Protein AF-A0A529NL65-F1 (afdb_monomer)

Foldseek 3Di:
DDDDDDPPPCPVPPPDPVPVQNVCVVVVNDPLNVQLVVQCVVPVDLCRSCVVSVHDSVVSVVD

pLDDT: mean 80.33, std 17.68, range [44.84, 97.81]

Sequence (63 aa):
MAALGNPVGISGGYDELPGDGETLLRSGLSLRHMRMIAALDDHGRVSAAAQVMNISQPAASRM

Radius of gyration: 22.17 Å; Cα contacts (8 Å, |Δi|>4): 36; chains: 1; bounding box: 56×24×57 Å

Secondary structure (DSSP, 8-state):
-------------------HHHHHHHTT--HHHHHHHHHHHHHSSHHHHHHHTTS-HHHHTT-

Structure (mmCIF, N/CA/C/O backbone):
data_AF-A0A529NL65-F1
#
_entry.id   AF-A0A529NL65-F1
#
loop_
_atom_site.group_PDB
_atom_site.id
_atom_site.type_symbol
_atom_site.label_atom_id
_atom_site.label_alt_id
_atom_site.label_comp_id
_atom_site.label_asym_id
_atom_site.label_entity_id
_atom_site.label_seq_id
_atom_site.pdbx_PDB_ins_code
_atom_site.Cartn_x
_atom_site.Cartn_y
_atom_site.Cartn_z
_atom_site.occupancy
_atom_site.B_iso_or_equiv
_atom_site.auth_seq_id
_atom_site.auth_comp_id
_atom_site.auth_asym_id
_atom_site.auth_atom_id
_atom_site.pdbx_PDB_model_num
ATOM 1 N N . MET A 1 1 ? 46.470 -11.711 -46.800 1.00 48.34 1 MET A N 1
ATOM 2 C CA . MET A 1 1 ? 46.009 -10.316 -46.645 1.00 48.34 1 MET A CA 1
ATOM 3 C C . MET A 1 1 ? 44.487 -10.372 -46.557 1.00 48.34 1 MET A C 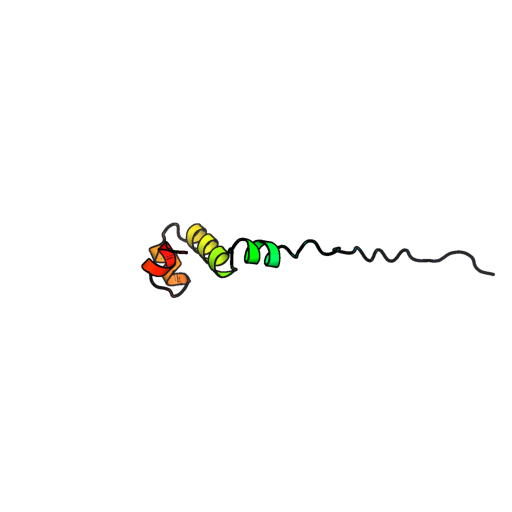1
ATOM 5 O O . MET A 1 1 ? 43.819 -10.361 -47.579 1.00 48.34 1 MET A O 1
ATOM 9 N N . ALA A 1 2 ? 43.964 -10.662 -45.360 1.00 44.84 2 ALA A N 1
ATOM 10 C CA . ALA A 1 2 ? 42.551 -10.970 -45.143 1.00 44.84 2 ALA A CA 1
ATOM 11 C C . ALA A 1 2 ? 41.768 -9.676 -44.902 1.00 44.84 2 ALA A C 1
ATOM 13 O O . ALA A 1 2 ? 42.120 -8.889 -44.026 1.00 44.84 2 ALA A O 1
ATOM 14 N N . ALA A 1 3 ? 40.740 -9.466 -45.716 1.00 53.44 3 ALA A N 1
ATOM 15 C CA . ALA A 1 3 ? 39.774 -8.399 -45.559 1.00 53.44 3 ALA A CA 1
ATOM 16 C C . ALA A 1 3 ? 38.617 -8.859 -44.659 1.00 53.44 3 ALA A C 1
ATOM 18 O O . ALA A 1 3 ? 38.193 -10.008 -44.738 1.00 53.44 3 ALA A O 1
ATOM 19 N N . LEU A 1 4 ? 38.082 -7.891 -43.910 1.00 57.22 4 LEU A N 1
ATOM 20 C CA . LEU A 1 4 ? 36.723 -7.821 -43.365 1.00 57.22 4 LEU A CA 1
ATOM 21 C C . LEU A 1 4 ? 36.357 -8.784 -42.229 1.00 57.22 4 LEU A C 1
ATOM 23 O O . LEU A 1 4 ? 36.057 -9.957 -42.411 1.00 57.22 4 LEU A O 1
ATOM 27 N N . GLY A 1 5 ? 36.241 -8.184 -41.050 1.00 51.59 5 GLY A N 1
ATOM 28 C CA . GLY A 1 5 ? 35.560 -8.755 -39.902 1.00 51.59 5 GLY A CA 1
ATOM 29 C C . GLY A 1 5 ? 35.576 -7.762 -38.753 1.00 51.59 5 GLY A C 1
ATOM 30 O O . GLY A 1 5 ? 36.148 -8.058 -37.716 1.00 51.59 5 GLY A O 1
ATOM 31 N N . ASN A 1 6 ? 35.033 -6.558 -38.960 1.00 61.75 6 ASN A N 1
ATOM 32 C CA . ASN A 1 6 ? 34.725 -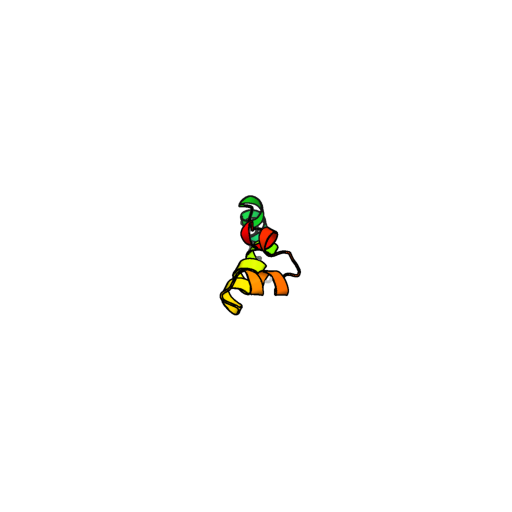5.669 -37.846 1.00 61.75 6 ASN A CA 1
ATOM 33 C C . ASN A 1 6 ? 33.298 -6.026 -37.405 1.00 61.75 6 ASN A C 1
ATOM 35 O O . ASN A 1 6 ? 32.358 -5.632 -38.102 1.00 61.75 6 ASN A O 1
ATOM 39 N N . PRO A 1 7 ? 33.096 -6.848 -36.356 1.00 56.09 7 PRO A N 1
ATOM 40 C CA . PRO A 1 7 ? 31.760 -7.056 -35.841 1.00 56.09 7 PRO A CA 1
ATOM 41 C C . PRO A 1 7 ? 31.317 -5.706 -35.300 1.00 56.09 7 PRO A C 1
ATOM 43 O O . PRO A 1 7 ? 31.914 -5.179 -34.362 1.00 56.09 7 PRO A O 1
ATOM 46 N N . VAL A 1 8 ? 30.290 -5.128 -35.922 1.00 55.94 8 VAL A N 1
ATOM 47 C CA . VAL A 1 8 ? 29.547 -4.044 -35.301 1.00 55.94 8 VAL A CA 1
ATOM 48 C C . VAL A 1 8 ? 29.027 -4.640 -33.994 1.00 55.94 8 VAL A C 1
ATOM 50 O O . VAL A 1 8 ? 28.104 -5.453 -33.960 1.00 55.94 8 VAL A O 1
ATOM 53 N N . GLY A 1 9 ? 29.744 -4.364 -32.910 1.00 51.47 9 GLY A N 1
ATOM 54 C CA . GLY A 1 9 ? 29.243 -4.596 -31.580 1.00 51.47 9 GLY A CA 1
ATOM 55 C C . GLY A 1 9 ? 28.047 -3.680 -31.491 1.00 51.47 9 GLY A C 1
ATOM 56 O O . GLY A 1 9 ? 28.209 -2.474 -31.322 1.00 51.47 9 GLY A O 1
ATOM 57 N N . ILE A 1 10 ? 26.854 -4.242 -31.668 1.00 60.88 10 ILE A N 1
ATOM 58 C CA . ILE A 1 10 ? 25.619 -3.622 -31.216 1.00 60.88 10 ILE A CA 1
ATOM 59 C C . ILE A 1 10 ? 25.719 -3.622 -29.688 1.00 60.88 10 ILE A C 1
ATOM 61 O O . ILE A 1 10 ? 25.085 -4.407 -28.993 1.00 60.88 10 ILE A O 1
ATOM 65 N N . SER A 1 11 ? 26.585 -2.757 -29.159 1.00 59.19 11 SER A N 1
ATOM 66 C CA . SER A 1 11 ? 26.412 -2.184 -27.843 1.00 59.19 11 SER A CA 1
ATOM 67 C C . SER A 1 11 ? 25.236 -1.248 -28.034 1.00 59.19 11 SER A C 1
ATOM 69 O O . SER A 1 11 ? 25.407 -0.065 -28.321 1.00 59.19 11 SER A O 1
ATOM 71 N N . GLY A 1 12 ? 24.038 -1.837 -28.020 1.00 52.31 12 GLY A N 1
ATOM 72 C CA . GLY A 1 12 ? 22.806 -1.105 -27.842 1.00 52.31 12 GLY A CA 1
ATOM 73 C C . GLY A 1 12 ? 22.965 -0.377 -26.525 1.00 52.31 12 GLY A C 1
ATOM 74 O O . GLY A 1 12 ? 22.735 -0.950 -25.465 1.00 52.31 12 GLY A O 1
ATOM 75 N N . GLY A 1 13 ? 23.454 0.858 -26.615 1.00 49.75 13 GLY A N 1
ATOM 76 C CA . GLY A 1 13 ? 23.301 1.831 -25.570 1.00 49.75 13 GLY A CA 1
ATOM 77 C C . GLY A 1 13 ? 21.807 1.918 -25.336 1.00 49.75 13 GLY A C 1
ATOM 78 O O . GLY A 1 13 ? 21.074 2.544 -26.097 1.00 49.75 13 GLY A O 1
ATOM 79 N N . TYR A 1 14 ? 21.349 1.277 -24.271 1.00 58.94 14 TYR A N 1
ATOM 80 C CA . TYR A 1 14 ? 20.383 1.890 -23.374 1.00 58.94 14 TYR A CA 1
ATOM 81 C C . TYR A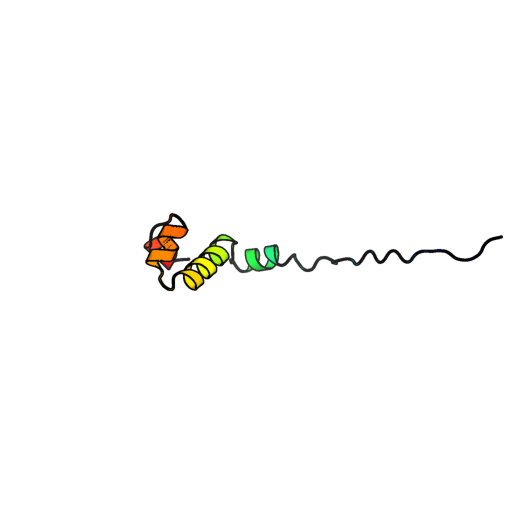 1 14 ? 21.025 3.201 -22.888 1.00 58.94 14 TYR A C 1
ATOM 83 O O . TYR A 1 14 ? 21.521 3.301 -21.771 1.00 58.94 14 TYR A O 1
ATOM 91 N N . ASP A 1 15 ? 21.136 4.146 -23.821 1.00 52.19 15 ASP A N 1
ATOM 92 C CA . ASP A 1 15 ? 21.697 5.476 -23.675 1.00 52.19 15 ASP A CA 1
ATOM 93 C C . ASP A 1 15 ? 20.709 6.209 -22.770 1.00 52.19 15 ASP A C 1
ATOM 95 O O . ASP A 1 15 ? 19.659 6.665 -23.215 1.00 52.19 15 ASP A O 1
ATOM 99 N N . GLU A 1 16 ? 20.961 6.088 -21.466 1.00 58.31 16 GLU A N 1
ATOM 100 C CA . GLU A 1 16 ? 20.622 7.015 -20.386 1.00 58.31 16 GLU A CA 1
ATOM 101 C C . GLU A 1 16 ? 19.349 7.857 -20.583 1.00 58.31 16 GLU A C 1
ATOM 103 O O . GLU A 1 16 ? 19.328 9.064 -20.340 1.00 58.31 16 GLU A O 1
ATOM 108 N N . LEU A 1 17 ? 18.221 7.213 -20.905 1.00 59.72 17 LEU A N 1
ATOM 109 C CA . LEU A 1 17 ? 16.944 7.710 -20.404 1.00 59.72 17 LEU A CA 1
ATOM 110 C C . LEU A 1 17 ? 17.120 7.767 -18.884 1.00 59.72 17 LEU A C 1
ATOM 112 O O . LEU A 1 17 ? 17.567 6.755 -18.338 1.00 59.72 17 LEU A O 1
ATOM 116 N N . PRO A 1 18 ? 16.853 8.900 -18.202 1.00 57.94 18 PRO A N 1
ATOM 117 C CA . PRO A 1 18 ? 16.934 8.976 -16.747 1.00 57.94 18 PRO A CA 1
ATOM 118 C C . PRO A 1 18 ? 16.132 7.804 -16.208 1.00 57.94 18 PRO A C 1
ATOM 120 O O . PRO A 1 18 ? 14.906 7.809 -16.345 1.00 57.94 18 PRO A O 1
ATOM 123 N N . GLY A 1 19 ? 16.855 6.768 -15.749 1.00 64.69 19 GLY A N 1
ATOM 124 C CA . GLY A 1 19 ? 16.327 5.403 -15.738 1.00 64.69 19 GLY A CA 1
ATOM 125 C C . GLY A 1 19 ? 14.983 5.438 -15.056 1.00 64.69 19 GLY A C 1
ATOM 126 O O . GLY A 1 19 ? 14.898 6.107 -14.037 1.00 64.69 19 GLY A O 1
ATOM 127 N N . ASP A 1 20 ? 13.941 4.839 -15.632 1.00 67.88 20 ASP A N 1
ATOM 128 C CA . ASP A 1 20 ? 12.536 5.107 -15.280 1.00 67.88 20 ASP A CA 1
ATOM 129 C C . ASP A 1 20 ? 12.299 5.294 -13.768 1.00 67.88 20 ASP A C 1
ATOM 131 O O . ASP A 1 20 ? 11.588 6.203 -13.347 1.00 67.88 20 ASP A O 1
ATOM 135 N N . GLY A 1 21 ? 13.003 4.522 -12.933 1.00 71.12 21 GLY A N 1
ATOM 136 C CA . GLY A 1 21 ? 13.105 4.725 -11.486 1.00 71.12 21 GLY A CA 1
ATOM 137 C C . GLY A 1 21 ? 13.476 6.143 -11.013 1.00 71.12 21 GLY A C 1
ATOM 138 O O . GLY A 1 21 ? 12.783 6.678 -10.160 1.00 71.12 21 GLY A O 1
ATOM 139 N N . GLU A 1 22 ? 14.526 6.783 -11.523 1.00 79.25 22 GLU A N 1
ATOM 140 C CA . GLU A 1 22 ? 14.906 8.161 -11.190 1.00 79.25 22 GLU A CA 1
ATOM 141 C C . GLU A 1 22 ? 13.835 9.178 -11.601 1.00 79.25 22 GLU A C 1
ATOM 143 O O . GLU A 1 22 ? 13.541 10.097 -10.836 1.00 79.25 22 GLU A O 1
ATOM 148 N N . THR A 1 23 ? 13.196 8.993 -12.758 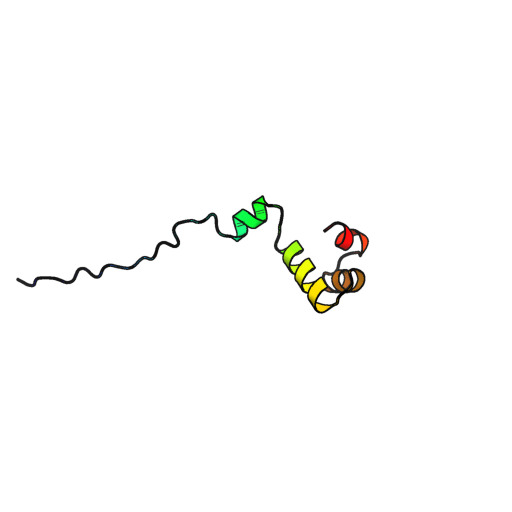1.00 78.94 23 THR A N 1
ATOM 149 C CA . THR A 1 23 ? 12.077 9.845 -13.192 1.00 78.94 23 THR A CA 1
ATOM 150 C C . THR A 1 23 ? 10.878 9.708 -12.245 1.00 78.94 23 THR A C 1
ATOM 152 O O . THR A 1 23 ? 10.302 10.717 -11.835 1.00 78.94 23 THR A O 1
ATOM 155 N N . LEU A 1 24 ? 10.558 8.486 -11.811 1.00 78.44 24 LEU A N 1
ATOM 156 C CA . LEU A 1 24 ? 9.497 8.211 -10.834 1.00 78.44 24 LEU A CA 1
ATOM 157 C C . LEU A 1 24 ? 9.846 8.753 -9.438 1.00 78.44 24 LEU A C 1
ATOM 159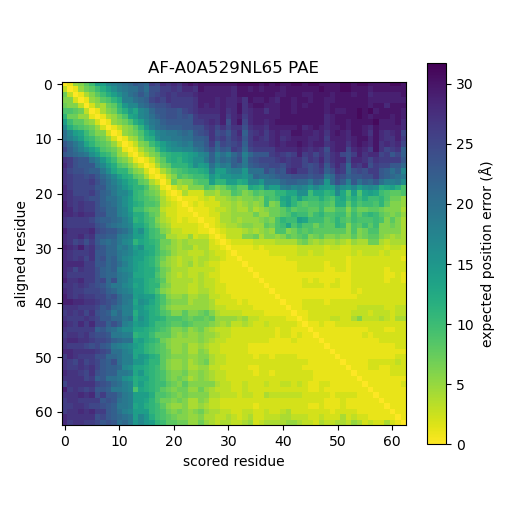 O O . LEU A 1 24 ? 9.006 9.333 -8.752 1.00 78.44 24 LEU A O 1
ATOM 163 N N . LEU A 1 25 ? 11.107 8.641 -9.018 1.00 80.31 25 LEU A N 1
ATOM 164 C CA . LEU A 1 25 ? 11.577 9.224 -7.761 1.00 80.31 25 LEU A CA 1
ATOM 165 C C . LEU A 1 25 ? 11.483 10.756 -7.791 1.00 80.31 25 LEU A C 1
ATOM 167 O O . LEU A 1 25 ? 10.999 11.350 -6.824 1.00 80.31 25 LEU A O 1
ATOM 171 N N . ARG A 1 26 ? 11.869 11.397 -8.905 1.00 82.50 26 ARG A N 1
ATOM 172 C CA . ARG A 1 26 ? 11.701 12.848 -9.106 1.00 82.50 26 ARG A CA 1
ATOM 173 C C . ARG A 1 26 ? 10.233 13.264 -9.161 1.00 82.50 26 ARG A C 1
ATOM 175 O O . ARG A 1 26 ? 9.914 14.363 -8.717 1.00 82.50 26 ARG A O 1
ATOM 182 N N . SER A 1 27 ? 9.337 12.399 -9.636 1.00 81.31 27 SER A N 1
ATOM 183 C CA . SER A 1 27 ? 7.891 12.640 -9.586 1.00 81.31 27 SER A CA 1
ATOM 184 C C . SER A 1 27 ? 7.278 12.385 -8.199 1.00 81.31 27 SER A C 1
ATOM 186 O O . SER A 1 27 ? 6.059 12.433 -8.059 1.00 81.31 27 SER A O 1
ATOM 188 N N . GLY A 1 28 ? 8.093 12.084 -7.176 1.00 80.56 28 GLY A N 1
ATOM 189 C CA . GLY A 1 28 ? 7.645 11.772 -5.812 1.00 80.56 28 GLY A CA 1
ATOM 190 C C . GLY A 1 28 ? 7.096 10.350 -5.641 1.00 80.56 28 GLY A C 1
ATOM 191 O O . GLY A 1 28 ? 6.683 9.957 -4.548 1.00 80.56 28 GLY A O 1
ATOM 192 N N . LEU A 1 29 ? 7.127 9.545 -6.701 1.00 86.88 29 LEU A N 1
ATOM 193 C CA . LEU A 1 29 ? 6.530 8.223 -6.780 1.00 86.88 29 LEU A CA 1
ATOM 194 C C . LEU A 1 29 ? 7.559 7.151 -6.387 1.00 86.88 29 LEU A C 1
ATOM 196 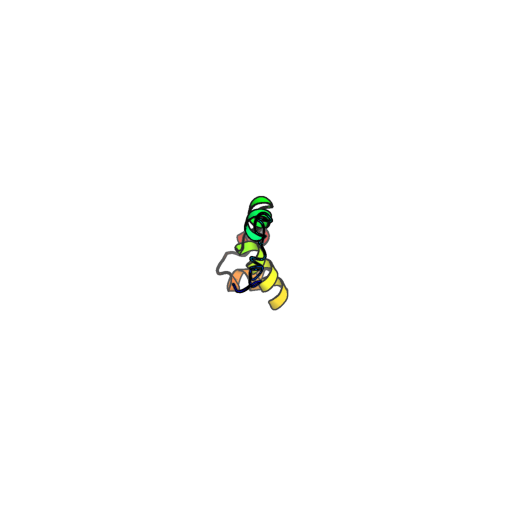O O . LEU A 1 29 ? 8.225 6.527 -7.207 1.00 86.88 29 LEU A O 1
ATOM 200 N N . SER A 1 30 ? 7.720 6.947 -5.081 1.00 89.12 30 SER A N 1
ATOM 201 C CA . SER A 1 30 ? 8.586 5.876 -4.564 1.00 89.12 30 SER A CA 1
ATOM 202 C C . SER A 1 30 ? 8.020 4.462 -4.799 1.00 89.12 30 SER A C 1
ATOM 204 O O . SER A 1 30 ? 6.808 4.274 -4.926 1.00 89.12 30 SER A O 1
ATOM 206 N N . LEU A 1 31 ? 8.882 3.435 -4.723 1.00 89.50 31 LEU A N 1
ATOM 207 C CA . LEU A 1 31 ? 8.488 2.011 -4.742 1.00 89.50 31 LEU A CA 1
ATOM 208 C C . LEU A 1 31 ? 7.397 1.679 -3.709 1.00 89.50 31 LEU A C 1
ATOM 210 O O . LEU A 1 31 ? 6.597 0.765 -3.902 1.00 89.50 31 LEU A O 1
ATOM 214 N N . ARG A 1 32 ? 7.346 2.428 -2.605 1.00 91.12 32 ARG A N 1
ATOM 215 C CA . ARG A 1 32 ? 6.319 2.267 -1.578 1.00 91.12 32 ARG A CA 1
ATOM 216 C C . ARG A 1 32 ? 4.926 2.643 -2.096 1.00 91.12 32 ARG A C 1
ATOM 218 O O . ARG A 1 32 ? 3.988 1.920 -1.787 1.00 91.12 32 ARG A O 1
ATOM 225 N N . HIS A 1 33 ? 4.803 3.682 -2.926 1.00 93.88 33 HIS A N 1
ATOM 226 C CA . HIS A 1 33 ? 3.537 4.047 -3.577 1.00 93.88 33 HIS A CA 1
ATOM 227 C C . HIS A 1 33 ? 3.108 2.992 -4.600 1.00 93.88 33 HIS A C 1
ATOM 229 O O . HIS A 1 33 ? 1.940 2.627 -4.655 1.00 93.88 33 HIS A O 1
ATOM 235 N N . MET A 1 34 ? 4.054 2.426 -5.355 1.00 93.69 34 MET A N 1
ATOM 236 C CA . MET A 1 34 ? 3.763 1.319 -6.280 1.00 93.69 34 MET A CA 1
ATOM 237 C C . MET A 1 34 ? 3.232 0.088 -5.548 1.00 93.69 34 MET A C 1
ATOM 239 O O . MET A 1 34 ? 2.248 -0.512 -5.970 1.00 93.69 34 MET A O 1
ATOM 243 N N . ARG A 1 35 ? 3.825 -0.245 -4.398 1.00 93.25 35 ARG A N 1
ATOM 244 C CA . ARG A 1 35 ? 3.318 -1.317 -3.532 1.00 93.25 35 ARG A CA 1
ATOM 245 C C . ARG A 1 35 ? 1.938 -1.002 -2.955 1.00 93.25 35 ARG A C 1
ATOM 247 O O . ARG A 1 35 ? 1.137 -1.916 -2.824 1.00 93.25 35 ARG A O 1
ATOM 254 N N . MET A 1 36 ? 1.655 0.264 -2.644 1.00 95.56 36 MET A N 1
ATOM 255 C CA . MET A 1 36 ? 0.322 0.690 -2.208 1.00 95.56 36 MET A CA 1
ATOM 256 C C . MET A 1 36 ? -0.717 0.496 -3.311 1.00 95.56 36 MET A C 1
ATOM 258 O O . MET A 1 36 ? -1.786 -0.041 -3.041 1.00 95.56 36 MET A O 1
ATOM 262 N N . ILE A 1 37 ? -0.391 0.865 -4.551 1.00 94.88 37 ILE A N 1
ATOM 263 C CA . ILE A 1 37 ? -1.280 0.672 -5.703 1.00 94.88 37 ILE A CA 1
ATOM 264 C C . ILE A 1 37 ? -1.561 -0.817 -5.930 1.00 94.88 37 ILE A C 1
ATOM 266 O O . ILE A 1 37 ? -2.723 -1.190 -6.035 1.00 94.88 37 ILE A O 1
ATOM 270 N N . ALA A 1 38 ? -0.533 -1.670 -5.911 1.00 95.12 38 ALA A N 1
ATOM 271 C CA . ALA A 1 38 ? -0.716 -3.117 -6.037 1.00 95.12 38 ALA A CA 1
ATOM 272 C C . ALA A 1 38 ? -1.579 -3.700 -4.900 1.00 95.12 38 ALA A C 1
ATOM 274 O O . ALA A 1 38 ? -2.531 -4.427 -5.153 1.00 95.12 38 ALA A O 1
ATOM 275 N N . ALA A 1 39 ? -1.324 -3.315 -3.645 1.00 96.06 39 ALA A N 1
ATOM 276 C CA . ALA A 1 39 ? -2.114 -3.791 -2.507 1.00 96.06 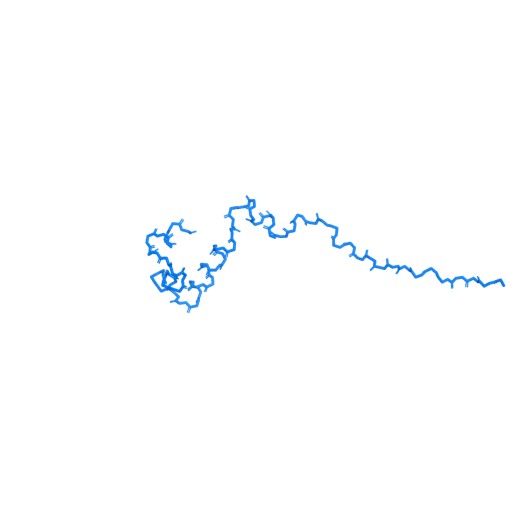39 ALA A CA 1
ATOM 277 C C . ALA A 1 39 ? -3.580 -3.313 -2.548 1.00 96.06 39 ALA A C 1
ATOM 279 O O . ALA A 1 39 ? -4.472 -3.981 -2.021 1.00 96.06 39 ALA A O 1
ATOM 280 N N . LEU A 1 40 ? -3.849 -2.149 -3.146 1.00 96.44 40 LEU A N 1
ATOM 281 C CA . LEU A 1 40 ? -5.212 -1.675 -3.388 1.00 96.44 40 LEU A CA 1
ATOM 282 C C . LEU A 1 40 ? -5.896 -2.448 -4.514 1.00 96.44 40 LEU A C 1
ATOM 284 O O . LEU A 1 40 ? -7.079 -2.746 -4.372 1.00 96.44 40 LEU A O 1
ATOM 288 N N . ASP A 1 41 ? -5.173 -2.773 -5.583 1.00 97.12 41 ASP A N 1
ATOM 289 C CA . ASP A 1 41 ? -5.677 -3.586 -6.694 1.00 97.12 41 ASP A CA 1
ATOM 290 C C . ASP A 1 41 ? -6.065 -4.995 -6.212 1.00 97.12 41 ASP A C 1
ATOM 292 O O . ASP A 1 41 ? -7.188 -5.447 -6.432 1.00 97.12 41 ASP A O 1
ATOM 296 N N . ASP A 1 42 ? -5.196 -5.625 -5.416 1.00 96.56 42 ASP A N 1
ATOM 297 C CA . ASP A 1 42 ? -5.403 -6.980 -4.890 1.00 96.56 42 ASP A CA 1
ATOM 298 C C . ASP A 1 42 ? -6.573 -7.079 -3.892 1.00 96.56 42 ASP A C 1
ATOM 300 O O . ASP A 1 42 ? -7.275 -8.093 -3.829 1.00 96.56 42 ASP A O 1
ATOM 304 N N . HIS A 1 43 ? -6.778 -6.052 -3.057 1.00 95.38 43 HIS A N 1
ATOM 305 C CA . HIS A 1 43 ? -7.697 -6.131 -1.911 1.00 95.38 43 HIS A CA 1
ATOM 306 C C . HIS A 1 43 ? -8.913 -5.199 -1.986 1.00 95.38 43 HIS A C 1
ATOM 308 O O . HIS A 1 43 ? -9.835 -5.327 -1.170 1.00 95.38 43 HIS A O 1
ATOM 314 N N . GLY A 1 44 ? -8.917 -4.225 -2.897 1.00 94.00 44 GLY A N 1
ATOM 315 C CA . GLY A 1 44 ? -10.010 -3.277 -3.135 1.00 94.00 44 GLY A CA 1
ATOM 316 C C . GLY A 1 44 ? -10.339 -2.327 -1.975 1.00 94.00 44 GLY A C 1
ATOM 317 O O . GLY A 1 44 ? -11.307 -1.571 -2.057 1.00 94.00 44 GLY A O 1
ATOM 318 N N . ARG A 1 45 ? -9.594 -2.364 -0.858 1.00 96.06 45 ARG A N 1
ATOM 319 C CA . ARG A 1 45 ? -9.870 -1.562 0.348 1.00 96.06 45 ARG A CA 1
ATOM 320 C C . ARG A 1 45 ? -8.593 -1.051 1.010 1.00 96.06 45 ARG A C 1
ATOM 322 O O . ARG A 1 45 ? -7.687 -1.822 1.313 1.00 96.06 45 ARG A O 1
ATOM 329 N N . VAL A 1 46 ? -8.590 0.237 1.365 1.00 94.50 46 VAL A N 1
ATOM 330 C CA . VAL A 1 46 ? -7.461 0.929 2.024 1.00 94.50 46 VAL A CA 1
ATOM 331 C C . VAL A 1 46 ? -7.059 0.276 3.350 1.00 94.50 46 VAL A C 1
ATOM 333 O O . VAL A 1 46 ? -5.874 0.160 3.645 1.00 94.50 46 VAL A O 1
ATOM 336 N N . SER A 1 47 ? -8.023 -0.179 4.157 1.00 96.19 47 SER A N 1
ATOM 337 C CA . SER A 1 47 ? -7.734 -0.840 5.437 1.00 96.19 47 SER A CA 1
ATOM 338 C C . SER A 1 47 ? -7.014 -2.183 5.270 1.00 96.19 47 SER A C 1
ATOM 340 O O . SER A 1 47 ? -6.146 -2.503 6.078 1.00 96.19 47 SER A O 1
ATOM 342 N N . ALA A 1 48 ? -7.330 -2.943 4.216 1.00 96.56 48 ALA A N 1
ATOM 343 C CA . ALA A 1 48 ? -6.662 -4.205 3.901 1.00 96.56 48 ALA A CA 1
ATOM 344 C C . ALA A 1 48 ? -5.246 -3.964 3.349 1.00 96.56 48 ALA A C 1
ATOM 346 O O . ALA A 1 48 ? -4.293 -4.574 3.828 1.00 96.56 48 ALA A O 1
ATOM 347 N N . ALA A 1 49 ? -5.085 -2.999 2.438 1.00 96.88 49 ALA A N 1
ATOM 348 C CA . ALA A 1 49 ? -3.770 -2.595 1.937 1.00 96.88 49 ALA A CA 1
ATOM 349 C C . ALA A 1 49 ? -2.838 -2.112 3.068 1.00 96.88 49 ALA A C 1
ATOM 351 O O . ALA A 1 49 ? -1.669 -2.493 3.122 1.00 96.88 49 ALA A O 1
ATOM 352 N N . ALA A 1 50 ? -3.366 -1.347 4.032 1.00 97.25 50 ALA A N 1
ATOM 353 C CA . ALA A 1 50 ? -2.609 -0.893 5.199 1.00 97.25 50 ALA A CA 1
ATOM 354 C C . ALA A 1 50 ? -2.071 -2.058 6.053 1.00 97.25 50 ALA A C 1
ATOM 356 O O . ALA A 1 50 ? -0.925 -2.007 6.502 1.00 97.25 50 ALA A O 1
ATOM 357 N N . GLN A 1 51 ? -2.866 -3.121 6.236 1.00 96.88 51 GLN A N 1
ATOM 358 C CA . GLN A 1 51 ? -2.437 -4.324 6.960 1.00 96.88 51 GLN A CA 1
ATOM 359 C C . GLN A 1 51 ? -1.310 -5.058 6.226 1.00 96.88 51 GLN A C 1
ATOM 361 O O . GLN A 1 51 ? -0.301 -5.390 6.846 1.00 96.88 51 GLN A O 1
ATOM 366 N N . VAL A 1 52 ? -1.440 -5.250 4.911 1.00 96.31 52 VAL A N 1
ATOM 367 C CA . VAL A 1 52 ? -0.416 -5.908 4.075 1.00 96.31 52 VAL A CA 1
ATOM 368 C C . VAL A 1 52 ? 0.894 -5.130 4.081 1.00 96.31 52 VAL A C 1
ATOM 370 O O . VAL A 1 52 ? 1.977 -5.705 4.165 1.00 96.31 52 VAL A O 1
ATOM 373 N N . MET A 1 53 ? 0.799 -3.804 4.048 1.00 94.88 53 MET A N 1
ATOM 374 C CA . MET A 1 53 ? 1.956 -2.916 4.086 1.00 94.88 53 MET A CA 1
ATOM 375 C C . MET A 1 53 ? 2.507 -2.675 5.497 1.00 94.88 53 MET A C 1
ATOM 377 O O . MET A 1 53 ? 3.482 -1.935 5.631 1.00 94.88 53 MET A O 1
ATOM 381 N N . ASN A 1 54 ? 1.914 -3.287 6.530 1.00 97.00 54 ASN A N 1
ATOM 382 C CA . ASN A 1 54 ? 2.289 -3.145 7.939 1.00 97.00 54 ASN A CA 1
ATOM 383 C C . ASN A 1 54 ? 2.394 -1.672 8.387 1.00 97.00 54 ASN A C 1
ATOM 385 O O . ASN A 1 54 ? 3.381 -1.234 8.983 1.00 97.00 54 ASN A O 1
ATOM 389 N N . ILE A 1 55 ? 1.383 -0.877 8.031 1.00 96.75 55 ILE A N 1
ATOM 390 C CA . ILE A 1 55 ? 1.276 0.549 8.365 1.00 96.75 55 ILE A CA 1
ATOM 391 C C . ILE A 1 55 ? -0.120 0.859 8.904 1.00 96.75 55 ILE A C 1
ATOM 393 O O . ILE A 1 55 ? -1.073 0.104 8.720 1.00 96.75 55 ILE A O 1
ATOM 397 N N . SER A 1 56 ? -0.271 2.007 9.562 1.00 97.81 56 SER A N 1
ATOM 398 C CA . SER A 1 56 ? -1.589 2.449 10.011 1.00 97.81 56 SER A CA 1
ATOM 399 C C . SER A 1 56 ? -2.453 2.913 8.831 1.00 97.81 56 SER A C 1
ATOM 401 O O . SER A 1 56 ? -1.960 3.495 7.862 1.00 97.81 56 SER A O 1
ATOM 403 N N . GLN A 1 57 ? -3.770 2.721 8.929 1.00 95.50 57 GLN A N 1
ATOM 404 C CA . GLN A 1 57 ? -4.717 3.200 7.916 1.00 95.50 57 GLN A CA 1
ATOM 405 C C . GLN A 1 57 ? -4.613 4.722 7.650 1.00 95.50 57 GLN A C 1
ATOM 407 O O . GLN A 1 57 ? -4.633 5.110 6.481 1.00 95.50 57 GLN A O 1
ATOM 412 N N . PRO A 1 58 ? -4.420 5.607 8.655 1.00 95.62 58 PRO A N 1
ATOM 413 C CA . PRO A 1 58 ? -4.192 7.033 8.404 1.00 95.62 58 PRO A CA 1
ATOM 414 C C . PRO A 1 58 ? -2.891 7.348 7.660 1.00 95.62 58 PRO A C 1
ATOM 416 O O . PRO A 1 58 ? -2.790 8.424 7.075 1.00 95.62 58 PRO A O 1
ATOM 419 N N . ALA A 1 59 ? -1.884 6.474 7.720 1.00 93.50 59 ALA A N 1
ATOM 420 C CA . ALA A 1 59 ? -0.662 6.617 6.933 1.00 93.50 59 ALA A CA 1
ATOM 421 C C . ALA A 1 59 ? -0.881 6.142 5.491 1.00 93.50 59 ALA A C 1
ATOM 423 O O . ALA A 1 59 ? -0.443 6.815 4.566 1.00 93.50 59 ALA A O 1
ATOM 424 N N . ALA A 1 60 ? -1.607 5.036 5.306 1.00 93.88 60 ALA A 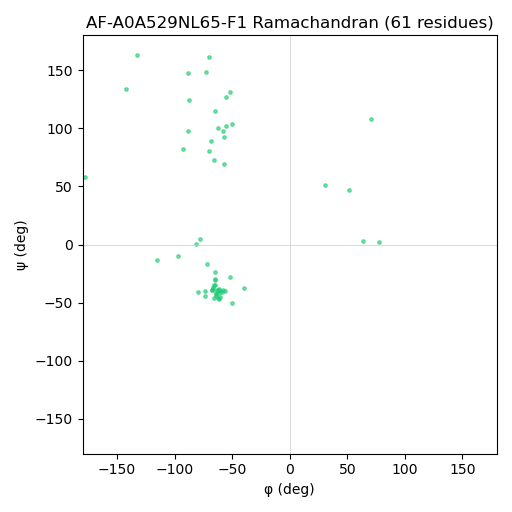N 1
ATOM 425 C CA . ALA A 1 60 ? -1.986 4.525 3.990 1.00 93.88 60 ALA A CA 1
ATOM 426 C C . ALA A 1 60 ? -2.865 5.517 3.209 1.00 93.88 60 ALA A C 1
ATOM 428 O O . ALA A 1 60 ? -2.681 5.685 2.017 1.00 93.88 60 ALA A O 1
ATOM 429 N N . SER A 1 61 ? -3.778 6.222 3.885 1.00 93.19 61 SER A N 1
ATOM 430 C CA . SER A 1 61 ? -4.666 7.212 3.256 1.00 93.19 61 SER A CA 1
ATOM 431 C C . SER A 1 61 ? -3.976 8.515 2.823 1.00 93.19 61 SER A C 1
ATOM 433 O O . SER A 1 61 ? -4.594 9.297 2.106 1.00 93.19 61 SER A O 1
ATOM 435 N N . ARG A 1 62 ? -2.766 8.804 3.323 1.00 91.69 62 ARG A N 1
ATOM 436 C CA . ARG A 1 62 ? -1.969 9.991 2.942 1.00 91.69 62 ARG A CA 1
ATOM 437 C C . ARG A 1 62 ? -0.923 9.681 1.875 1.00 91.69 62 ARG A C 1
ATOM 439 O O . ARG A 1 62 ? -0.243 10.599 1.428 1.00 91.69 62 ARG A O 1
ATOM 446 N N . MET A 1 63 ? -0.738 8.396 1.594 1.00 87.06 63 MET A N 1
ATOM 447 C CA . MET A 1 63 ? 0.139 7.882 0.554 1.00 87.06 63 MET A CA 1
ATOM 448 C C . MET A 1 63 ? -0.601 7.929 -0.776 1.00 87.06 63 MET A C 1
ATOM 450 O O . MET A 1 63 ? 0.073 8.221 -1.781 1.00 87.06 63 MET A O 1
#

Solvent-accessible surface area (backbone atoms only — not comparable to full-atom values): 4025 Å² total; per-residue (Å²): 139,86,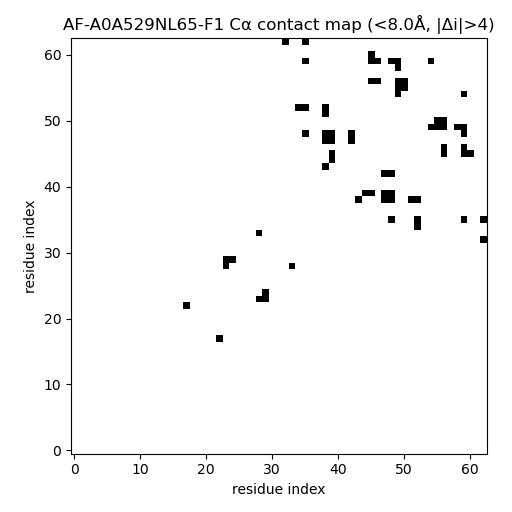78,89,82,79,77,81,73,81,72,72,68,83,69,75,61,69,51,69,65,58,50,32,48,75,69,70,50,43,73,67,50,54,51,49,50,51,34,32,69,78,58,75,33,66,66,56,26,12,58,78,67,73,48,53,49,79,57,51,75,73,101

Mean predicted aligned error: 12.3 Å

Nearest PDB structures (foldseek):
  1b9n-assembly1_B  TM=8.813E-01  e=2.986E+00  Escherichia coli
  3onq-assembly1_B-2  TM=6.905E-01  e=3.378E+00  Bifidobacterium adolescentis ATCC 15703